Protein AF-A0A931UPP9-F1 (afdb_monomer_lite)

Radius of gyration: 12.03 Å; chains: 1; bounding box: 27×29×28 Å

Foldseek 3Di:
DVLLLVLVLCVLVVPDDPPVNLVVSVVPDDPPDEEENDDCVVQNQCFDQDPSSNYTDSDDSCVSPVPD

pLDDT: mean 88.63, std 6.23, range [60.53, 95.75]

Secondary structure (DSSP, 8-state):
-HHHHHHHHHHHTT----HHHHHHHHHT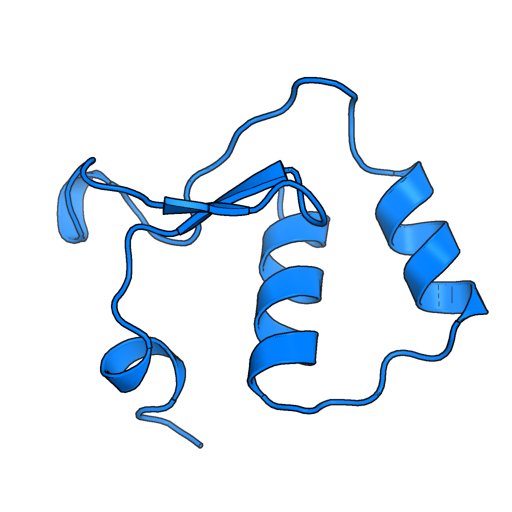SPTT--EESS-HHHH-S--EEETTTTEEE-S-HHHHSTT-

Sequence (68 aa):
MLVQRLGYLAERVKVEIPAGPRARLRSHMKRGSRSYLASPVRWGRNARYDAEWQLLVNVPDREILSEV

Structure (mmCIF, N/CA/C/O backbone):
data_AF-A0A931UPP9-F1
#
_entry.id   AF-A0A931UPP9-F1
#
loop_
_atom_site.group_PDB
_atom_site.id
_atom_site.type_symbol
_atom_site.label_atom_id
_atom_site.label_alt_id
_atom_site.label_comp_id
_atom_site.label_asym_id
_atom_site.label_entity_id
_atom_site.label_seq_id
_atom_site.pdbx_PDB_ins_code
_atom_site.Cartn_x
_atom_site.Cartn_y
_atom_site.Cartn_z
_atom_site.occupancy
_atom_site.B_iso_or_equiv
_atom_site.auth_seq_id
_atom_site.auth_comp_id
_atom_site.auth_asym_id
_atom_site.auth_atom_id
_atom_site.pdbx_PDB_model_num
ATOM 1 N N . MET A 1 1 ? 7.498 1.861 6.679 1.00 71.00 1 MET A N 1
ATOM 2 C CA . MET A 1 1 ? 6.111 2.011 6.175 1.00 71.00 1 MET A CA 1
ATOM 3 C C . MET A 1 1 ? 5.461 0.637 5.972 1.00 71.00 1 MET A C 1
ATOM 5 O O . MET A 1 1 ? 4.945 0.351 4.902 1.00 71.00 1 MET A O 1
ATOM 9 N N . LEU A 1 2 ? 5.499 -0.242 6.986 1.00 86.50 2 LEU A N 1
ATOM 10 C CA . LEU A 1 2 ? 4.807 -1.540 6.925 1.00 86.50 2 LEU A CA 1
ATOM 11 C C . LEU A 1 2 ? 3.295 -1.343 7.056 1.00 86.50 2 LEU A C 1
ATOM 13 O O . LEU A 1 2 ? 2.543 -1.865 6.248 1.00 86.50 2 LEU A O 1
ATOM 17 N N . VAL A 1 3 ? 2.886 -0.505 8.013 1.00 89.50 3 VAL A N 1
ATOM 18 C CA . VAL A 1 3 ? 1.487 -0.167 8.303 1.00 89.50 3 VAL A CA 1
ATOM 19 C C . VAL A 1 3 ? 0.711 0.222 7.050 1.00 89.50 3 VAL A C 1
ATOM 21 O O . VAL A 1 3 ? -0.364 -0.318 6.830 1.00 89.50 3 VAL A O 1
ATOM 24 N N . GLN A 1 4 ? 1.258 1.089 6.193 1.00 91.69 4 GLN A N 1
ATOM 25 C CA . GLN A 1 4 ? 0.506 1.494 5.009 1.00 91.69 4 GLN A CA 1
ATOM 26 C C . GLN A 1 4 ? 0.591 0.542 3.814 1.00 91.69 4 GLN A C 1
ATOM 28 O O . GLN A 1 4 ? -0.325 0.537 3.004 1.00 91.69 4 GLN A O 1
ATOM 33 N N . ARG A 1 5 ? 1.608 -0.327 3.734 1.00 92.25 5 ARG A N 1
ATOM 34 C CA . ARG A 1 5 ? 1.568 -1.462 2.794 1.00 92.25 5 ARG A CA 1
ATOM 35 C C . ARG A 1 5 ? 0.517 -2.480 3.222 1.00 92.25 5 ARG A C 1
ATOM 37 O O . ARG A 1 5 ? -0.278 -2.904 2.399 1.00 92.25 5 ARG A O 1
ATOM 44 N N . LEU A 1 6 ? 0.504 -2.832 4.507 1.00 90.44 6 LEU A N 1
ATOM 45 C CA . LEU A 1 6 ? -0.440 -3.788 5.077 1.00 90.44 6 LEU A CA 1
ATOM 46 C C . LEU A 1 6 ? -1.881 -3.291 4.944 1.00 90.44 6 LEU A C 1
ATOM 48 O O . LEU A 1 6 ? -2.728 -4.032 4.467 1.00 90.44 6 LEU A O 1
ATOM 52 N N . GLY A 1 7 ? -2.138 -2.038 5.324 1.00 91.00 7 GLY A N 1
ATOM 53 C CA . GLY A 1 7 ? -3.460 -1.430 5.211 1.00 91.00 7 GLY A CA 1
ATOM 54 C C . GLY A 1 7 ? -3.967 -1.393 3.773 1.00 91.00 7 GLY A C 1
ATOM 55 O O . GLY A 1 7 ? -5.078 -1.843 3.509 1.00 91.00 7 GLY 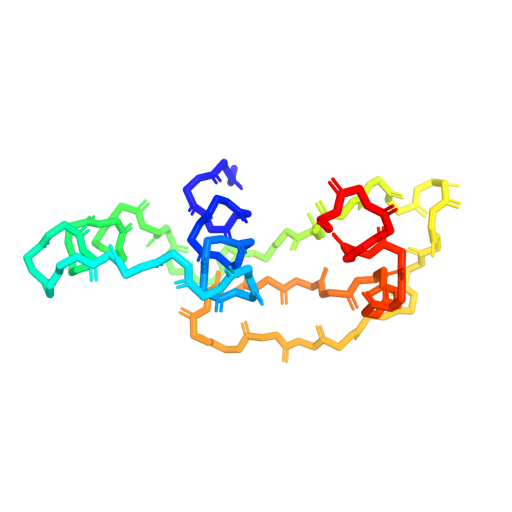A O 1
ATOM 56 N N . TYR A 1 8 ? -3.114 -0.956 2.840 1.00 91.94 8 TYR A N 1
ATOM 57 C CA . TYR A 1 8 ? -3.441 -0.968 1.418 1.00 91.94 8 TYR A CA 1
ATOM 58 C C . TYR A 1 8 ? -3.759 -2.385 0.924 1.00 91.94 8 TYR A C 1
ATOM 60 O O . TYR A 1 8 ? -4.804 -2.604 0.324 1.00 91.94 8 TYR A O 1
ATOM 68 N N . LEU A 1 9 ? -2.890 -3.363 1.195 1.00 91.88 9 LEU A N 1
ATOM 69 C CA . LEU A 1 9 ? -3.087 -4.735 0.721 1.00 91.88 9 LEU A CA 1
ATOM 70 C C . LEU A 1 9 ? -4.350 -5.371 1.303 1.00 91.88 9 LEU A C 1
ATOM 72 O O . LEU A 1 9 ? -5.119 -5.947 0.543 1.00 91.88 9 LEU A O 1
ATOM 76 N N . ALA A 1 10 ? -4.597 -5.217 2.605 1.00 90.38 10 ALA A N 1
ATOM 77 C CA . ALA A 1 10 ? -5.781 -5.758 3.268 1.00 90.38 10 ALA A CA 1
ATOM 78 C C . ALA A 1 10 ? -7.084 -5.245 2.638 1.00 90.38 10 ALA A C 1
ATOM 80 O O . ALA A 1 10 ? -7.975 -6.037 2.339 1.00 90.38 10 ALA A O 1
ATOM 81 N N . GLU A 1 11 ? -7.173 -3.944 2.348 1.00 89.44 11 GLU A N 1
ATOM 82 C CA . GLU A 1 11 ? -8.343 -3.381 1.665 1.00 89.44 11 GLU A CA 1
ATOM 83 C C . GLU A 1 11 ? -8.470 -3.887 0.221 1.00 89.44 11 GLU A C 1
ATOM 85 O O . GLU A 1 11 ? -9.582 -4.125 -0.254 1.00 89.44 11 GLU A O 1
ATOM 90 N N . ARG A 1 12 ? -7.350 -4.111 -0.482 1.00 89.62 12 ARG A N 1
ATOM 91 C CA . ARG A 1 12 ? -7.372 -4.640 -1.857 1.00 89.62 12 ARG A CA 1
ATOM 92 C C . ARG A 1 12 ? -7.799 -6.098 -1.934 1.00 89.62 12 ARG A C 1
ATOM 94 O O . ARG A 1 12 ? -8.532 -6.443 -2.857 1.00 89.62 12 ARG A O 1
ATOM 101 N N . VAL A 1 13 ? -7.419 -6.918 -0.957 1.00 88.50 13 VAL A N 1
ATOM 102 C CA . VAL A 1 13 ? -7.875 -8.315 -0.852 1.00 88.50 13 VAL A CA 1
ATOM 103 C C . VAL A 1 13 ? -9.232 -8.451 -0.150 1.00 88.50 13 VAL A C 1
ATOM 105 O O . VAL A 1 13 ? -9.654 -9.558 0.163 1.00 88.50 13 VAL A O 1
ATOM 108 N N . LYS A 1 14 ? -9.937 -7.331 0.086 1.00 85.88 14 LYS A N 1
ATOM 109 C CA . LYS A 1 14 ? -11.250 -7.274 0.755 1.00 85.88 14 LYS A CA 1
ATOM 110 C C . LYS A 1 14 ? -11.259 -7.901 2.154 1.00 85.88 14 LYS A C 1
ATOM 112 O O . LYS A 1 14 ? -12.298 -8.358 2.624 1.00 85.88 14 LYS A O 1
ATOM 117 N N . VAL A 1 15 ? -10.118 -7.892 2.839 1.00 86.38 15 VAL A N 1
ATOM 118 C CA . VAL A 1 15 ? -10.062 -8.222 4.262 1.00 86.38 15 VAL A CA 1
ATOM 119 C C . VAL A 1 15 ? -10.621 -7.028 5.020 1.00 86.38 15 VAL A C 1
ATOM 121 O O . VAL A 1 15 ? -10.039 -5.940 5.016 1.00 86.38 15 VAL A O 1
ATOM 124 N N . GLU A 1 16 ? -11.770 -7.220 5.662 1.00 82.38 16 GLU A N 1
ATOM 125 C CA . GLU A 1 16 ? -12.368 -6.183 6.491 1.00 82.38 16 GLU A CA 1
ATOM 126 C C . GLU A 1 16 ? -11.457 -5.877 7.682 1.00 82.38 16 GLU A C 1
ATOM 128 O O . GLU A 1 16 ? -11.293 -6.677 8.602 1.00 82.38 16 GLU A O 1
ATOM 133 N N . ILE A 1 17 ? -10.865 -4.682 7.674 1.00 80.88 17 ILE A N 1
ATOM 134 C CA . ILE A 1 17 ? -10.238 -4.111 8.861 1.00 80.88 17 ILE A CA 1
ATOM 135 C C . ILE A 1 17 ? -11.322 -3.324 9.604 1.00 80.88 17 ILE A C 1
ATOM 137 O O . ILE A 1 17 ? -11.812 -2.325 9.063 1.00 80.88 17 ILE A O 1
ATOM 141 N N . PRO A 1 18 ? -11.671 -3.694 10.850 1.00 87.62 18 PRO A N 1
ATOM 142 C CA . PRO A 1 18 ? -12.643 -2.938 11.625 1.00 87.62 18 PRO A CA 1
ATOM 143 C C . PRO A 1 18 ? -12.218 -1.468 11.781 1.00 87.62 18 PRO A C 1
ATOM 145 O O . PRO A 1 18 ? -11.027 -1.142 11.839 1.00 87.62 18 PRO A O 1
ATOM 148 N N . ALA A 1 19 ? -13.195 -0.563 11.882 1.00 84.81 19 ALA A N 1
ATOM 149 C CA . ALA A 1 19 ? -12.955 0.883 11.844 1.00 84.81 19 ALA A CA 1
ATOM 150 C C . ALA A 1 19 ? -11.956 1.379 12.913 1.00 84.81 19 ALA A C 1
ATOM 152 O O . ALA A 1 19 ? -11.116 2.232 12.626 1.00 84.81 19 ALA A O 1
ATOM 153 N N . GLY A 1 20 ? -11.995 0.814 14.126 1.00 89.38 20 GLY A N 1
ATOM 154 C CA . GLY A 1 20 ? -11.064 1.152 15.212 1.00 89.38 20 GLY A CA 1
ATOM 155 C C . GLY A 1 20 ? -9.599 0.829 14.875 1.00 89.38 20 GLY A C 1
ATOM 156 O O . GLY A 1 20 ? -8.763 1.736 14.856 1.00 89.38 20 GLY A O 1
ATOM 157 N N . PRO A 1 21 ? -9.266 -0.437 14.561 1.00 87.56 21 PRO A N 1
ATOM 158 C CA . PRO A 1 21 ? -7.958 -0.828 14.040 1.00 87.56 21 PRO A CA 1
ATOM 159 C C . PRO A 1 21 ? -7.506 -0.007 12.829 1.00 87.56 21 PRO A C 1
ATOM 161 O O . PRO A 1 21 ? -6.354 0.424 12.797 1.00 87.56 21 PRO A O 1
ATOM 164 N N . ARG A 1 22 ? -8.399 0.285 11.873 1.00 87.25 22 ARG A N 1
ATOM 165 C CA . ARG A 1 22 ? -8.079 1.131 10.709 1.00 87.25 22 ARG A CA 1
ATOM 166 C C . ARG A 1 22 ? -7.656 2.538 11.133 1.00 87.25 22 ARG A C 1
ATOM 168 O O . ARG A 1 22 ? -6.609 3.018 10.700 1.00 87.25 22 ARG A O 1
ATOM 175 N N . ALA A 1 23 ? -8.411 3.181 12.023 1.00 87.50 23 ALA A N 1
ATOM 176 C CA . ALA A 1 23 ? -8.066 4.497 12.561 1.00 87.50 23 ALA A CA 1
ATOM 177 C C . ALA A 1 23 ? -6.732 4.473 13.326 1.00 87.50 23 ALA A C 1
ATOM 179 O O . ALA A 1 23 ? -5.901 5.369 13.159 1.00 87.50 23 ALA A O 1
ATOM 180 N N . ARG A 1 24 ? -6.485 3.411 14.104 1.00 88.75 24 ARG A N 1
ATOM 181 C CA . ARG A 1 24 ? -5.218 3.213 14.816 1.00 88.75 24 ARG A CA 1
ATOM 182 C C . ARG A 1 24 ? -4.052 3.037 13.847 1.00 88.75 24 ARG A C 1
ATOM 184 O O . ARG A 1 24 ? -3.019 3.657 14.046 1.00 88.75 24 ARG A O 1
ATOM 191 N N . LEU A 1 25 ? -4.185 2.256 12.780 1.00 86.50 25 LEU A N 1
ATOM 192 C CA . LEU A 1 25 ? -3.129 2.124 11.769 1.00 86.50 25 LEU A CA 1
ATOM 193 C C . LEU A 1 25 ? -2.822 3.480 11.116 1.00 86.50 25 LEU A C 1
ATOM 195 O O . LEU A 1 25 ? -1.658 3.870 11.013 1.00 86.50 25 LEU A O 1
ATOM 199 N N . ARG A 1 26 ? -3.858 4.252 10.771 1.00 85.62 26 ARG A N 1
ATOM 200 C CA . ARG A 1 26 ? -3.693 5.592 10.188 1.00 85.62 26 ARG A CA 1
ATOM 201 C C . ARG A 1 26 ? -3.026 6.582 11.142 1.00 85.62 26 ARG A C 1
ATOM 203 O O . ARG A 1 26 ? -2.238 7.403 10.682 1.00 85.62 26 ARG A O 1
ATOM 210 N N . SER A 1 27 ? -3.266 6.497 12.453 1.00 88.81 27 SER A N 1
ATOM 211 C CA . SER A 1 27 ? -2.620 7.399 13.421 1.00 88.81 27 SER A CA 1
ATOM 212 C C . SER A 1 27 ? -1.108 7.177 13.550 1.00 88.81 27 SER A C 1
ATOM 214 O O . SER A 1 27 ? -0.385 8.109 13.893 1.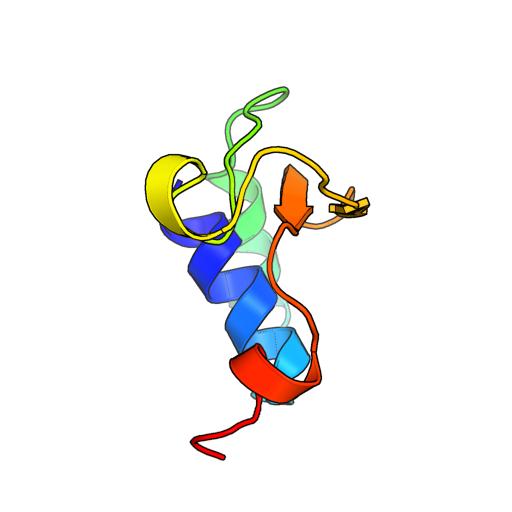00 88.81 27 SER A O 1
ATOM 216 N N . HIS A 1 28 ? -0.613 5.980 13.215 1.00 87.31 28 HIS A N 1
ATOM 217 C CA . HIS A 1 28 ? 0.821 5.667 13.209 1.00 87.31 28 HIS A CA 1
ATOM 218 C C . HIS A 1 28 ? 1.514 6.056 11.892 1.00 87.31 28 HIS A C 1
ATOM 220 O O . HIS A 1 28 ? 2.738 5.948 11.777 1.00 87.31 28 HIS A O 1
ATOM 226 N N . MET A 1 29 ? 0.767 6.512 10.880 1.00 88.00 29 MET A N 1
ATOM 227 C CA . MET A 1 29 ? 1.352 6.996 9.633 1.00 88.00 29 MET A CA 1
ATOM 228 C C . MET A 1 29 ? 1.952 8.390 9.836 1.00 88.00 29 MET A C 1
ATOM 230 O O . MET A 1 29 ? 1.256 9.360 10.138 1.00 88.00 29 MET A O 1
ATOM 234 N N . LYS A 1 30 ? 3.265 8.516 9.619 1.00 85.56 30 LYS A N 1
ATOM 235 C CA . LYS A 1 30 ? 3.939 9.819 9.631 1.00 85.56 30 LYS A CA 1
ATOM 236 C C . LYS A 1 30 ? 3.443 10.665 8.454 1.00 85.56 30 LYS A C 1
ATOM 238 O O . LYS A 1 30 ? 3.561 10.246 7.304 1.00 85.56 30 LYS A O 1
ATOM 243 N N . ARG A 1 31 ? 2.942 11.876 8.728 1.00 81.62 31 ARG A N 1
ATOM 244 C CA . ARG A 1 31 ? 2.480 12.808 7.682 1.00 81.62 31 ARG A CA 1
ATOM 245 C C . ARG A 1 31 ? 3.580 13.059 6.647 1.00 81.62 31 ARG A C 1
ATOM 247 O O . ARG A 1 31 ? 4.732 13.291 7.005 1.00 81.62 31 ARG A O 1
ATOM 254 N N . GLY A 1 32 ? 3.209 13.010 5.368 1.00 78.06 32 GLY A N 1
ATOM 255 C CA . GLY A 1 32 ? 4.128 13.244 4.248 1.00 78.06 32 GLY A CA 1
ATOM 256 C C . GLY A 1 32 ? 5.105 12.097 3.971 1.00 78.06 32 GLY A C 1
ATOM 257 O O . GLY A 1 32 ? 5.923 12.202 3.059 1.00 78.06 32 GLY A O 1
ATOM 258 N N . SER A 1 33 ? 5.024 10.992 4.716 1.00 85.19 33 SER A N 1
ATOM 259 C CA . SER A 1 33 ? 5.799 9.791 4.436 1.00 85.19 33 SER A CA 1
ATOM 260 C C . SER A 1 33 ? 5.237 9.130 3.176 1.00 85.19 33 SER A C 1
ATOM 262 O O . SER A 1 33 ? 4.062 8.780 3.137 1.00 85.19 33 SER A O 1
ATOM 264 N N . ARG A 1 34 ? 6.060 9.004 2.128 1.00 88.81 34 ARG A N 1
ATOM 265 C CA . ARG A 1 34 ? 5.720 8.318 0.870 1.00 88.81 34 ARG A CA 1
ATOM 266 C C . ARG A 1 34 ? 6.610 7.084 0.732 1.00 88.81 34 ARG A C 1
ATOM 268 O O . ARG A 1 34 ? 7.828 7.193 0.840 1.00 88.81 34 ARG A O 1
ATOM 275 N N . SER A 1 35 ? 6.016 5.917 0.498 1.00 91.94 35 SER A N 1
ATOM 276 C CA . SER A 1 35 ? 6.734 4.663 0.236 1.00 91.94 35 SER A CA 1
ATOM 277 C C . SER A 1 35 ? 6.130 3.964 -0.945 1.00 91.94 35 SER A C 1
ATOM 279 O O . SER A 1 35 ? 4.925 4.022 -1.150 1.00 91.94 35 SER A O 1
ATOM 281 N N . TYR A 1 36 ? 6.973 3.231 -1.656 1.00 94.25 36 TYR A N 1
ATOM 282 C CA . TYR A 1 36 ? 6.518 2.305 -2.671 1.00 94.25 36 TYR A CA 1
ATOM 283 C C . TYR A 1 36 ? 5.865 1.073 -2.044 1.00 94.25 36 TYR A C 1
ATOM 285 O O . TYR A 1 36 ? 6.317 0.590 -0.990 1.00 94.25 36 TYR A O 1
ATOM 293 N N . LEU A 1 37 ? 4.821 0.575 -2.708 1.00 94.38 37 LEU A N 1
ATOM 294 C CA . LEU A 1 37 ? 4.170 -0.690 -2.383 1.00 94.38 37 LEU A CA 1
ATOM 295 C C . LEU A 1 37 ? 5.174 -1.845 -2.491 1.00 94.38 37 LEU A C 1
ATOM 297 O O . LEU A 1 37 ? 5.371 -2.564 -1.513 1.00 94.38 37 LEU A O 1
ATOM 301 N N . ALA A 1 38 ? 5.882 -1.947 -3.618 1.00 93.00 38 ALA A N 1
ATOM 302 C CA . ALA A 1 38 ? 6.950 -2.922 -3.826 1.00 93.00 38 ALA A CA 1
ATOM 303 C C . ALA A 1 38 ? 8.285 -2.254 -4.175 1.00 93.00 38 ALA A C 1
ATOM 305 O O . ALA A 1 38 ? 8.362 -1.048 -4.407 1.00 93.00 38 ALA A O 1
ATOM 306 N N . SER A 1 39 ? 9.366 -3.040 -4.200 1.00 92.50 39 SER A N 1
ATOM 307 C CA . SER A 1 39 ? 10.706 -2.529 -4.513 1.00 92.50 39 SER A CA 1
ATOM 308 C C . SER A 1 39 ? 10.726 -1.804 -5.869 1.00 92.50 39 SER A C 1
ATOM 310 O O . SER A 1 39 ? 10.479 -2.449 -6.891 1.00 92.50 39 SER A O 1
ATOM 312 N N . PRO A 1 40 ? 11.069 -0.502 -5.921 1.00 93.50 40 PRO A N 1
ATOM 313 C CA . PRO A 1 40 ? 11.133 0.240 -7.178 1.00 93.50 40 PRO A CA 1
ATOM 314 C C . PRO A 1 40 ? 12.301 -0.189 -8.076 1.00 93.50 40 PRO A C 1
ATOM 316 O O . PRO A 1 40 ? 12.308 0.144 -9.255 1.00 93.50 40 PRO A O 1
ATOM 319 N N . VAL A 1 41 ? 13.273 -0.943 -7.545 1.00 93.88 41 VAL A N 1
ATOM 320 C CA . VAL A 1 41 ? 14.336 -1.578 -8.345 1.00 93.88 41 VAL A CA 1
ATOM 321 C C . VAL A 1 41 ? 13.763 -2.704 -9.210 1.00 93.88 41 VAL A C 1
ATOM 323 O O . VAL A 1 41 ? 14.195 -2.883 -10.340 1.00 93.88 41 VAL A O 1
ATOM 326 N N . ARG A 1 42 ? 12.767 -3.439 -8.697 1.00 92.75 42 ARG A N 1
ATOM 327 C CA . ARG A 1 42 ? 12.149 -4.580 -9.391 1.00 92.75 42 ARG A CA 1
ATOM 328 C C . ARG A 1 42 ? 10.932 -4.179 -10.225 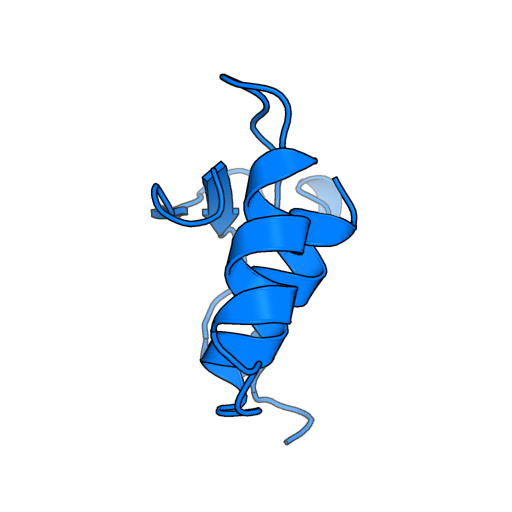1.00 92.75 42 ARG A C 1
ATOM 330 O O . 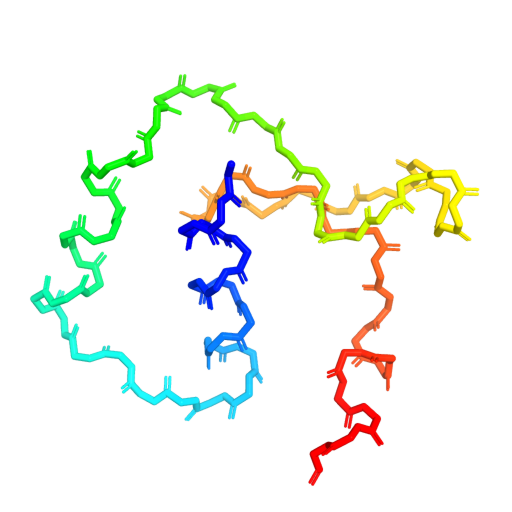ARG A 1 42 ? 10.734 -4.717 -11.303 1.00 92.75 42 ARG A O 1
ATOM 337 N N . TRP A 1 43 ? 10.127 -3.251 -9.717 1.00 92.62 43 TRP A N 1
ATOM 338 C CA .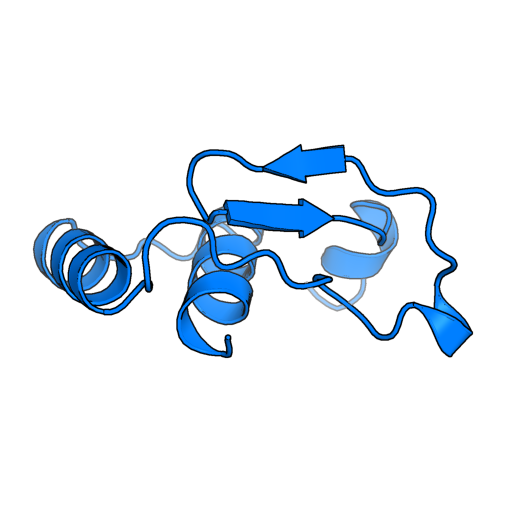 TRP A 1 43 ? 8.829 -2.878 -10.298 1.00 92.62 43 TRP A CA 1
ATOM 339 C C . TRP A 1 43 ? 8.840 -1.516 -11.002 1.00 92.62 43 TRP A C 1
ATOM 341 O O . TRP A 1 43 ? 7.828 -1.066 -11.528 1.00 92.62 43 TRP A O 1
ATOM 351 N N . GLY A 1 44 ? 9.988 -0.838 -11.008 1.00 93.19 44 GLY A N 1
ATOM 352 C CA . GLY A 1 44 ? 10.107 0.516 -11.523 1.00 93.19 44 GLY A CA 1
ATOM 353 C C . GLY A 1 44 ? 9.528 1.574 -10.580 1.00 93.19 44 GLY A C 1
ATOM 354 O O . GLY A 1 44 ? 9.021 1.300 -9.485 1.00 93.19 44 GLY A O 1
ATOM 355 N N . ARG A 1 45 ? 9.654 2.831 -11.015 1.00 93.94 45 ARG A N 1
ATOM 356 C CA . ARG A 1 45 ? 9.231 4.024 -10.260 1.00 93.94 45 ARG A CA 1
ATOM 357 C C . ARG A 1 45 ? 7.915 4.624 -10.745 1.00 93.94 45 ARG A C 1
ATOM 359 O O . ARG A 1 45 ? 7.419 5.549 -10.111 1.00 93.94 45 ARG A O 1
ATOM 366 N N . ASN A 1 46 ? 7.361 4.121 -11.848 1.00 93.69 46 ASN A N 1
ATOM 367 C CA . ASN A 1 46 ? 6.055 4.561 -12.314 1.00 93.69 46 ASN A CA 1
ATOM 368 C C . ASN A 1 46 ? 5.000 4.065 -11.320 1.00 93.69 46 ASN A C 1
ATOM 370 O O . ASN A 1 46 ? 4.831 2.859 -11.151 1.00 93.69 46 ASN A O 1
ATOM 374 N N . ALA A 1 47 ? 4.371 4.988 -10.597 1.00 94.06 47 ALA A N 1
ATOM 375 C CA . ALA A 1 47 ? 3.503 4.652 -9.484 1.00 94.06 47 ALA A CA 1
ATOM 376 C C . ALA A 1 47 ? 2.301 5.587 -9.410 1.00 94.06 47 ALA A C 1
ATOM 378 O O . ALA A 1 47 ? 2.440 6.807 -9.512 1.00 94.06 47 ALA A O 1
ATOM 379 N N . ARG A 1 48 ? 1.126 5.016 -9.140 1.00 94.62 48 ARG A N 1
ATOM 380 C CA . ARG A 1 48 ? -0.061 5.782 -8.760 1.00 94.62 48 ARG A CA 1
ATOM 381 C C . ARG A 1 48 ? 0.031 6.129 -7.280 1.00 94.62 48 ARG A C 1
ATOM 383 O O . ARG A 1 48 ? 0.296 5.258 -6.456 1.00 94.62 48 ARG A O 1
ATOM 390 N N . TYR A 1 49 ? -0.213 7.384 -6.927 1.00 94.00 49 TYR A N 1
ATOM 391 C CA . TYR A 1 49 ? -0.290 7.766 -5.522 1.00 94.00 49 TYR A CA 1
ATOM 392 C C . TYR A 1 49 ? -1.653 7.396 -4.928 1.00 94.00 49 TYR A C 1
ATOM 394 O O . TYR A 1 49 ? -2.699 7.738 -5.479 1.00 94.00 49 TYR A O 1
ATOM 402 N N . ASP A 1 50 ? -1.624 6.704 -3.797 1.00 92.31 50 ASP A N 1
ATOM 403 C CA . ASP A 1 50 ? -2.767 6.409 -2.950 1.00 92.31 50 ASP A CA 1
ATOM 404 C C . ASP A 1 50 ? -2.751 7.359 -1.748 1.00 92.31 50 ASP A C 1
ATOM 406 O O . ASP A 1 50 ? -1.857 7.294 -0.900 1.00 92.31 50 ASP A O 1
ATOM 410 N N . ALA A 1 51 ? -3.703 8.292 -1.706 1.00 91.38 51 ALA A N 1
ATOM 411 C CA . ALA A 1 51 ? -3.751 9.328 -0.676 1.00 91.38 51 ALA A CA 1
ATOM 412 C C . ALA A 1 51 ? -4.221 8.791 0.682 1.00 91.38 51 ALA A C 1
ATOM 414 O O . ALA A 1 51 ? -3.837 9.328 1.723 1.00 91.38 51 ALA A O 1
ATOM 415 N N . GLU A 1 52 ? -5.024 7.729 0.677 1.00 89.69 52 GLU A N 1
ATOM 416 C CA . GLU A 1 52 ? -5.568 7.128 1.887 1.00 89.69 52 GLU A CA 1
ATOM 417 C C . GLU A 1 52 ? -4.462 6.492 2.731 1.00 89.69 52 GLU A C 1
ATOM 419 O O . GLU A 1 52 ? -4.351 6.783 3.929 1.00 89.69 52 GLU A O 1
ATOM 424 N N . TRP A 1 53 ? -3.596 5.717 2.080 1.00 91.25 53 TRP A N 1
ATOM 425 C CA . TRP A 1 53 ? -2.464 5.038 2.705 1.00 91.25 53 TRP A CA 1
ATOM 426 C C . TRP A 1 53 ? -1.128 5.780 2.516 1.00 91.25 53 TRP A C 1
ATOM 428 O O . TRP A 1 53 ? -0.097 5.368 3.045 1.00 91.25 53 TRP A O 1
ATOM 438 N N . GLN A 1 54 ? -1.112 6.921 1.824 1.00 93.12 54 GLN A N 1
ATOM 439 C CA . GLN A 1 54 ? 0.106 7.678 1.490 1.00 93.12 54 GLN A CA 1
ATOM 440 C C . GLN A 1 54 ? 1.168 6.798 0.800 1.00 93.12 54 GLN A C 1
ATOM 442 O O . GLN A 1 54 ? 2.363 6.850 1.114 1.00 93.12 54 GLN A O 1
ATOM 447 N N . LEU A 1 55 ? 0.723 5.968 -0.142 1.00 94.12 55 LEU A N 1
ATOM 448 C CA . LEU A 1 55 ? 1.532 4.924 -0.765 1.00 94.12 55 LEU A CA 1
ATOM 449 C C . LEU A 1 55 ? 1.700 5.169 -2.270 1.00 94.12 55 LEU A C 1
ATOM 451 O O . LEU A 1 55 ? 0.785 5.612 -2.950 1.00 94.12 55 LEU A O 1
ATOM 455 N N . LEU A 1 56 ? 2.884 4.882 -2.802 1.00 95.44 56 LEU A N 1
ATOM 456 C CA . LEU A 1 56 ? 3.177 4.869 -4.232 1.00 95.44 56 LEU A CA 1
ATOM 457 C C . LEU A 1 56 ? 2.976 3.441 -4.749 1.00 95.44 56 LEU A C 1
ATOM 459 O O . LEU A 1 56 ? 3.806 2.557 -4.531 1.00 95.44 56 LEU A O 1
ATOM 463 N N . VAL A 1 57 ? 1.854 3.206 -5.415 1.00 95.12 57 VAL A N 1
ATOM 464 C CA . VAL A 1 57 ? 1.467 1.907 -5.966 1.00 95.12 57 VAL A CA 1
ATOM 465 C C . VAL A 1 57 ? 2.135 1.731 -7.327 1.00 95.12 57 VAL A C 1
ATOM 467 O O . VAL A 1 57 ? 1.674 2.280 -8.324 1.00 95.12 57 VAL A O 1
ATOM 470 N N . ASN A 1 58 ? 3.243 0.991 -7.351 1.00 95.75 58 ASN A N 1
ATOM 471 C CA . ASN A 1 58 ? 4.034 0.676 -8.548 1.00 95.75 58 ASN A CA 1
ATOM 472 C C . ASN A 1 58 ? 3.825 -0.753 -9.069 1.00 95.75 58 ASN A C 1
ATOM 474 O O . ASN A 1 58 ? 4.575 -1.216 -9.921 1.00 95.75 58 ASN A O 1
ATOM 478 N N . VAL A 1 59 ? 2.835 -1.464 -8.536 1.00 93.19 59 VAL A N 1
ATOM 479 C CA . VAL A 1 59 ? 2.523 -2.844 -8.912 1.00 93.19 59 VAL A CA 1
ATOM 480 C C . VAL A 1 59 ? 1.123 -2.873 -9.528 1.00 93.19 59 VAL A C 1
ATOM 482 O O . VAL A 1 59 ? 0.212 -2.290 -8.936 1.00 93.19 59 VAL A O 1
ATOM 485 N N . PRO A 1 60 ? 0.928 -3.511 -10.696 1.00 90.06 60 PRO A N 1
ATOM 486 C CA . PRO A 1 60 ? -0.397 -3.705 -11.280 1.00 90.06 60 PRO A CA 1
ATOM 487 C C . PRO A 1 60 ? -1.297 -4.584 -10.402 1.00 90.06 60 PRO A C 1
ATOM 489 O O . PRO A 1 60 ? -0.833 -5.567 -9.833 1.00 90.06 60 PRO A O 1
ATOM 492 N N . ASP A 1 61 ? -2.602 -4.303 -10.375 1.00 86.69 61 ASP A N 1
ATOM 493 C CA . ASP A 1 61 ? -3.575 -5.053 -9.559 1.00 86.69 61 ASP A CA 1
ATOM 494 C C . ASP A 1 61 ? -3.557 -6.564 -9.812 1.00 86.69 61 ASP A C 1
ATOM 496 O O . ASP A 1 61 ? -3.663 -7.342 -8.869 1.00 86.69 61 ASP A O 1
ATOM 500 N N . ARG A 1 62 ? -3.358 -6.985 -11.068 1.00 87.62 62 ARG A N 1
ATOM 501 C CA . ARG A 1 62 ? -3.273 -8.408 -11.434 1.00 87.62 62 ARG A CA 1
ATOM 502 C C . ARG A 1 62 ? -2.169 -9.160 -10.679 1.00 87.62 62 ARG A C 1
ATOM 504 O O . ARG A 1 62 ? -2.324 -10.337 -10.410 1.00 87.62 62 ARG A O 1
ATOM 511 N N . GLU A 1 63 ? -1.071 -8.477 -10.352 1.00 88.38 63 GLU A N 1
ATOM 512 C CA . GLU A 1 63 ? 0.083 -9.050 -9.645 1.00 88.38 63 GLU A CA 1
ATOM 513 C C . GLU A 1 63 ? -0.114 -8.992 -8.126 1.00 88.38 63 GLU A C 1
ATOM 515 O O . GLU A 1 63 ? 0.489 -9.752 -7.383 1.00 88.38 63 GLU A O 1
ATOM 520 N N . ILE A 1 64 ? -0.951 -8.068 -7.645 1.00 85.88 64 ILE A N 1
ATOM 521 C CA . ILE A 1 64 ? -1.314 -7.971 -6.225 1.00 85.88 64 ILE A CA 1
ATOM 522 C C . ILE A 1 64 ? -2.267 -9.111 -5.850 1.00 85.88 64 ILE A C 1
ATOM 524 O O . ILE A 1 64 ? -2.216 -9.615 -4.733 1.00 85.88 64 ILE A O 1
ATOM 528 N N . LEU A 1 65 ? -3.137 -9.498 -6.784 1.00 85.38 65 LEU A N 1
ATOM 529 C CA . LEU A 1 65 ? -4.188 -10.494 -6.588 1.00 85.38 65 LEU A CA 1
ATOM 530 C C . LEU A 1 65 ? -3.830 -11.873 -7.160 1.00 85.38 65 LEU A C 1
ATOM 532 O O . LEU A 1 65 ? -4.686 -12.744 -7.175 1.00 85.38 65 LEU A O 1
ATOM 536 N N . SER A 1 66 ? -2.606 -12.093 -7.648 1.00 84.44 66 SER A N 1
ATOM 537 C CA . SER A 1 66 ? -2.247 -13.356 -8.312 1.00 84.44 66 SER A CA 1
ATOM 538 C C . SER A 1 66 ? -2.185 -14.565 -7.370 1.00 84.44 66 SER A C 1
ATOM 540 O O . SER A 1 66 ? -2.178 -15.694 -7.848 1.00 84.44 66 SER A O 1
ATOM 542 N N . GLU A 1 67 ? -2.098 -14.336 -6.056 1.00 66.25 67 GLU A N 1
ATOM 543 C CA . GLU A 1 67 ? -2.044 -15.380 -5.017 1.00 66.25 67 GLU A CA 1
ATOM 544 C C . GLU A 1 67 ? -3.338 -15.483 -4.184 1.00 66.25 67 GLU A C 1
ATOM 546 O O . GLU A 1 67 ? -3.358 -16.178 -3.168 1.00 66.25 67 GLU A O 1
ATOM 551 N N . VAL A 1 68 ? -4.404 -14.781 -4.593 1.00 60.53 68 VAL A N 1
ATOM 552 C CA . VAL A 1 68 ? -5.740 -14.826 -3.968 1.00 60.53 68 VAL A CA 1
ATOM 553 C C . VAL A 1 68 ? -6.686 -15.622 -4.853 1.00 60.53 68 VAL A C 1
ATOM 555 O O . VAL A 1 68 ? -7.406 -16.480 -4.300 1.00 60.53 68 VAL A O 1
#